Protein AF-A0A924UAD3-F1 (afdb_monomer_lite)

Secondary structure (DSSP, 8-state):
--EEEE--B--S---TTPEESTTSS-EESEEEEEETTEEEEEEGGGS-HHHHHHHHS--EETTEE-SS---EEEEE--TTSSSS-SS---HHHHHHHHHHHTTT-SEEEEESS--STTPPP--HHHHHHHHHHHHHHHHHTT---

Structure (mmCIF, N/CA/C/O backbone):
data_AF-A0A924UAD3-F1
#
_entry.id   AF-A0A924UAD3-F1
#
loop_
_atom_site.group_PDB
_atom_site.id
_atom_site.type_symbol
_atom_site.label_atom_id
_atom_site.label_alt_id
_atom_site.label_comp_id
_atom_site.label_asym_id
_atom_site.label_entity_id
_atom_site.label_seq_id
_atom_site.pdbx_PDB_ins_code
_atom_site.Cartn_x
_atom_site.Cartn_y
_atom_site.Cartn_z
_atom_site.occupancy
_atom_site.B_iso_or_equiv
_atom_site.auth_seq_id
_atom_site.auth_comp_id
_atom_site.auth_asym_id
_atom_site.auth_atom_id
_atom_site.pdbx_PDB_model_num
ATOM 1 N N . MET A 1 1 ? 18.630 -17.347 -9.965 1.00 84.38 1 MET A N 1
ATOM 2 C CA . MET A 1 1 ? 17.276 -16.762 -10.006 1.00 84.38 1 MET A CA 1
ATOM 3 C C . MET A 1 1 ? 17.453 -15.296 -10.325 1.00 84.38 1 MET A C 1
ATOM 5 O O . MET A 1 1 ? 18.224 -14.649 -9.626 1.00 84.38 1 MET A O 1
ATOM 9 N N . GLU A 1 2 ? 16.845 -14.825 -11.408 1.00 94.19 2 GLU A N 1
ATOM 10 C CA . GLU A 1 2 ? 16.851 -13.408 -11.774 1.00 94.19 2 GLU A CA 1
ATOM 11 C C . GLU A 1 2 ? 15.645 -12.718 -11.123 1.00 94.19 2 GLU A C 1
ATOM 13 O O . GLU A 1 2 ? 14.544 -13.273 -11.107 1.00 94.19 2 GLU A O 1
ATOM 18 N N . TYR A 1 3 ? 15.852 -11.524 -10.572 1.00 96.75 3 TYR A N 1
ATOM 19 C CA . TYR A 1 3 ? 14.788 -10.656 -10.074 1.00 96.75 3 TYR A CA 1
ATOM 20 C C . TYR A 1 3 ? 14.730 -9.397 -10.932 1.00 96.75 3 TYR A C 1
ATOM 22 O O . TYR A 1 3 ? 15.729 -8.700 -11.081 1.00 96.75 3 TYR A O 1
ATOM 30 N N . PHE A 1 4 ? 13.561 -9.108 -11.492 1.00 98.00 4 PHE A N 1
ATOM 31 C CA . PHE A 1 4 ? 13.357 -7.973 -12.385 1.00 98.00 4 PHE A CA 1
ATOM 32 C C . PHE A 1 4 ? 12.749 -6.813 -11.598 1.00 98.00 4 PHE A C 1
ATOM 34 O O . PHE A 1 4 ? 11.614 -6.908 -11.127 1.00 98.00 4 PHE A O 1
ATOM 41 N N . ARG A 1 5 ? 13.503 -5.721 -11.457 1.00 98.00 5 ARG A N 1
ATOM 42 C CA . ARG A 1 5 ? 13.073 -4.483 -10.800 1.00 98.00 5 ARG A CA 1
ATOM 43 C C . ARG A 1 5 ? 12.826 -3.401 -11.856 1.00 98.00 5 ARG A C 1
ATOM 45 O O . ARG A 1 5 ? 13.794 -2.918 -12.434 1.00 98.00 5 ARG A O 1
ATOM 52 N N . PRO A 1 6 ? 11.572 -2.998 -12.120 1.00 97.81 6 PRO A N 1
ATOM 53 C CA . PRO A 1 6 ? 11.284 -1.833 -12.954 1.00 97.81 6 PRO A CA 1
ATOM 54 C C . PRO A 1 6 ? 11.950 -0.576 -12.415 1.00 97.81 6 PRO A C 1
ATOM 56 O O . PRO A 1 6 ? 11.874 -0.307 -11.214 1.00 97.81 6 PRO A O 1
ATOM 59 N N . ILE A 1 7 ? 12.539 0.212 -13.310 1.00 97.75 7 ILE A N 1
ATOM 60 C CA . ILE A 1 7 ? 12.901 1.593 -13.006 1.00 97.75 7 ILE A CA 1
ATOM 61 C C . ILE A 1 7 ? 11.650 2.426 -13.267 1.00 97.75 7 ILE A C 1
ATOM 63 O O . ILE A 1 7 ? 11.300 2.707 -14.410 1.00 97.75 7 ILE A O 1
ATOM 67 N N . ALA A 1 8 ? 10.918 2.720 -12.195 1.00 97.00 8 ALA A N 1
ATOM 68 C CA . ALA A 1 8 ? 9.657 3.438 -12.278 1.00 97.00 8 ALA A CA 1
ATOM 69 C C . ALA A 1 8 ? 9.893 4.921 -12.586 1.00 97.00 8 ALA A C 1
ATOM 71 O O . ALA A 1 8 ? 10.659 5.590 -11.896 1.00 97.00 8 ALA A O 1
ATOM 72 N N . MET A 1 9 ? 9.174 5.423 -13.583 1.00 97.31 9 MET A N 1
ATOM 73 C CA . MET A 1 9 ? 9.184 6.805 -14.038 1.00 97.31 9 MET A CA 1
ATOM 74 C C . MET A 1 9 ? 7.774 7.391 -13.925 1.00 97.31 9 MET A C 1
ATOM 76 O O . MET A 1 9 ? 6.774 6.694 -14.118 1.00 97.31 9 MET A O 1
ATOM 80 N N . THR A 1 10 ? 7.698 8.685 -13.623 1.00 95.44 10 THR A N 1
ATOM 81 C CA . THR A 1 10 ? 6.439 9.450 -13.532 1.00 95.44 10 THR A CA 1
ATOM 82 C C . THR A 1 10 ? 6.419 10.651 -14.472 1.00 95.44 10 THR A C 1
ATOM 84 O O . THR A 1 10 ? 5.448 11.403 -14.496 1.00 95.44 10 THR A O 1
ATOM 87 N N . ASP A 1 11 ? 7.496 10.862 -15.230 1.00 94.69 11 ASP A N 1
ATOM 88 C CA . ASP A 1 11 ? 7.641 12.012 -16.112 1.00 94.69 11 ASP A CA 1
ATOM 89 C C . ASP A 1 11 ? 6.618 11.994 -17.257 1.00 94.69 11 ASP A C 1
ATOM 91 O O . ASP A 1 11 ? 6.258 10.925 -17.761 1.00 94.69 11 ASP A O 1
ATOM 95 N N . PRO A 1 12 ? 6.175 13.174 -17.730 1.00 92.00 12 PRO A N 1
ATOM 96 C CA . PRO A 1 12 ? 5.232 13.268 -18.843 1.00 92.00 12 PRO A CA 1
ATOM 97 C C . PRO A 1 12 ? 5.847 12.819 -20.177 1.00 92.00 12 PRO A C 1
ATOM 99 O O . PRO A 1 12 ? 5.127 12.420 -21.092 1.00 92.00 12 PRO A O 1
ATOM 102 N N . ALA A 1 13 ? 7.176 12.878 -20.303 1.00 94.38 13 ALA A N 1
ATOM 103 C CA . ALA A 1 13 ? 7.912 12.442 -21.484 1.00 94.38 13 ALA A CA 1
ATOM 104 C C . ALA A 1 13 ? 8.043 10.909 -21.512 1.00 94.38 13 ALA A C 1
ATOM 106 O O . ALA A 1 13 ? 9.111 10.358 -21.261 1.00 94.38 13 ALA A O 1
ATOM 107 N N . ARG A 1 14 ? 6.935 10.221 -21.806 1.00 95.00 14 ARG A N 1
ATOM 108 C CA . ARG A 1 14 ? 6.860 8.757 -21.864 1.00 95.00 14 ARG A CA 1
ATOM 109 C C . ARG A 1 14 ? 7.192 8.225 -23.270 1.00 95.00 14 ARG A C 1
ATOM 111 O O . ARG A 1 14 ? 6.480 8.573 -24.216 1.00 95.00 14 ARG A O 1
ATOM 118 N N . PRO A 1 15 ? 8.204 7.349 -23.430 1.00 95.31 15 PRO A N 1
ATOM 119 C CA . PRO A 1 15 ? 8.467 6.653 -24.690 1.00 95.31 15 PRO A CA 1
ATOM 120 C C . PRO A 1 15 ? 7.272 5.812 -25.156 1.00 95.31 15 PRO A C 1
ATOM 122 O O . PRO A 1 15 ? 6.535 5.255 -24.341 1.00 95.31 15 PRO A O 1
ATOM 125 N N . ALA A 1 16 ? 7.092 5.680 -26.472 1.00 93.12 16 ALA A N 1
ATOM 126 C CA . ALA A 1 16 ? 5.944 4.970 -27.045 1.00 93.12 16 ALA A CA 1
ATOM 127 C C . ALA A 1 16 ? 5.917 3.469 -26.699 1.00 93.12 16 ALA A C 1
ATOM 129 O O . ALA A 1 16 ? 4.846 2.873 -26.628 1.00 93.12 16 ALA A O 1
ATOM 130 N N . ASP A 1 17 ? 7.085 2.866 -26.473 1.00 94.06 17 ASP A N 1
ATOM 131 C CA . ASP A 1 17 ? 7.255 1.460 -26.102 1.00 94.06 17 ASP A CA 1
ATOM 132 C C . ASP A 1 17 ? 7.372 1.234 -24.583 1.00 94.06 17 ASP A C 1
ATOM 134 O O . ASP A 1 17 ? 7.568 0.100 -24.143 1.00 94.06 17 ASP A O 1
ATOM 138 N N . ALA A 1 18 ? 7.214 2.284 -23.769 1.00 97.31 18 ALA A N 1
ATOM 139 C CA . ALA A 1 18 ? 7.212 2.162 -22.317 1.00 97.31 18 ALA A CA 1
ATOM 140 C C . ALA A 1 18 ? 5.953 1.446 -21.809 1.00 97.31 18 ALA A C 1
ATOM 142 O O . ALA A 1 18 ? 4.817 1.748 -22.200 1.00 97.31 18 ALA A O 1
ATOM 143 N N . LEU A 1 19 ? 6.141 0.553 -20.845 1.00 97.56 19 LEU A N 1
ATOM 144 C CA . LEU A 1 19 ? 5.072 -0.226 -20.233 1.00 97.56 19 LEU A CA 1
ATOM 145 C C . LEU A 1 19 ? 4.514 0.499 -19.002 1.00 97.56 19 LEU A C 1
ATOM 147 O O . LEU A 1 19 ? 5.273 1.158 -18.290 1.00 97.56 19 LEU A O 1
ATOM 151 N N . PRO A 1 20 ? 3.204 0.394 -18.713 1.00 96.44 20 PRO A N 1
ATOM 152 C CA . PRO A 1 20 ? 2.682 0.851 -17.429 1.00 96.44 20 PRO A CA 1
ATOM 153 C C . PRO A 1 20 ? 3.236 -0.039 -16.313 1.00 96.44 20 PRO A C 1
ATOM 155 O O . PRO A 1 20 ? 3.409 -1.238 -16.517 1.00 96.44 20 PRO A O 1
ATOM 158 N N . LEU A 1 21 ? 3.483 0.512 -15.127 1.00 96.06 21 LEU A N 1
ATOM 159 C CA . LEU A 1 21 ? 3.823 -0.277 -13.946 1.00 96.06 21 LEU A CA 1
ATOM 160 C C . LEU A 1 21 ? 2.542 -0.631 -13.191 1.00 96.06 21 LEU A C 1
ATOM 162 O O . LEU A 1 21 ? 1.826 0.255 -12.734 1.00 96.06 21 LEU A O 1
ATOM 166 N N . ALA A 1 22 ? 2.264 -1.927 -13.049 1.00 94.94 22 ALA A N 1
ATOM 167 C CA . ALA A 1 22 ? 1.081 -2.462 -12.373 1.00 94.94 22 ALA A CA 1
ATOM 168 C C . ALA A 1 22 ? -0.254 -1.874 -12.882 1.00 94.94 22 ALA A C 1
ATOM 170 O O . ALA A 1 22 ? -1.213 -1.755 -12.120 1.00 94.94 22 ALA A O 1
ATOM 171 N N . GLY A 1 23 ? -0.299 -1.482 -14.161 1.00 92.69 23 GLY A N 1
ATOM 172 C CA . GLY A 1 23 ? -1.433 -0.804 -14.790 1.00 92.69 23 GLY A CA 1
ATOM 173 C C . GLY A 1 23 ? -1.755 0.580 -14.223 1.00 92.69 23 GLY A C 1
ATOM 174 O O . GLY A 1 23 ? -2.848 1.072 -14.478 1.00 92.69 23 GLY A O 1
ATOM 175 N N . GLY A 1 24 ? -0.847 1.184 -13.452 1.00 92.06 24 GLY A N 1
ATOM 176 C CA . GLY A 1 24 ? -1.071 2.476 -12.818 1.00 92.06 24 GLY A CA 1
ATOM 177 C C . GLY A 1 24 ? -0.346 3.648 -13.460 1.00 92.06 24 GLY A C 1
ATOM 178 O O . GLY A 1 24 ? 0.065 3.612 -14.618 1.00 92.06 24 GLY A O 1
ATOM 179 N N . TRP A 1 25 ? -0.241 4.713 -12.672 1.00 91.44 25 TRP A N 1
ATOM 180 C CA . TRP A 1 25 ? 0.238 6.034 -13.075 1.00 91.44 25 TRP A CA 1
ATOM 181 C C . TRP A 1 25 ? 1.742 6.122 -13.377 1.00 91.44 25 TRP A C 1
ATOM 183 O O . TRP A 1 25 ? 2.167 7.042 -14.075 1.00 91.44 25 TRP A O 1
ATOM 193 N N . CYS A 1 26 ? 2.547 5.168 -12.901 1.00 95.69 26 CYS A N 1
ATOM 194 C CA . CYS A 1 26 ? 3.960 5.063 -13.262 1.00 95.69 26 CYS A CA 1
ATOM 195 C C . CYS A 1 26 ? 4.148 4.248 -14.548 1.00 95.69 26 CYS A C 1
ATOM 197 O O . CYS A 1 26 ? 3.367 3.349 -14.867 1.00 95.69 26 CYS A O 1
ATOM 199 N N . TRP A 1 27 ? 5.249 4.494 -15.249 1.00 96.94 27 TRP A N 1
ATOM 200 C CA . TRP A 1 27 ? 5.676 3.716 -16.410 1.00 96.94 27 TRP A CA 1
ATOM 201 C C . TRP A 1 27 ? 7.143 3.300 -16.281 1.00 96.94 27 TRP A C 1
ATOM 203 O O . TRP A 1 27 ? 7.863 3.804 -15.426 1.00 96.94 27 TRP A O 1
ATOM 213 N N . PHE A 1 28 ? 7.585 2.346 -17.093 1.00 98.25 28 PHE A N 1
ATOM 214 C CA . PHE A 1 28 ? 8.987 1.947 -17.178 1.00 98.25 28 PHE A CA 1
ATOM 215 C C . PHE A 1 28 ? 9.332 1.508 -18.603 1.00 98.25 28 PHE A C 1
ATOM 217 O O . PHE A 1 28 ? 8.546 0.843 -19.281 1.00 98.25 28 PHE A O 1
ATOM 224 N N . ASP A 1 29 ? 10.522 1.872 -19.060 1.00 97.88 29 ASP A N 1
ATOM 225 C CA . ASP A 1 29 ? 11.128 1.430 -20.321 1.00 97.88 29 ASP A CA 1
ATOM 226 C C . ASP A 1 29 ? 12.407 0.605 -20.083 1.00 97.88 29 ASP A C 1
ATOM 228 O O . ASP A 1 29 ? 12.959 0.016 -21.015 1.00 97.88 29 ASP A O 1
ATOM 232 N N . GLN A 1 30 ? 12.847 0.502 -18.825 1.00 98.00 30 GLN A N 1
ATOM 233 C CA . GLN A 1 30 ? 13.991 -0.285 -18.381 1.00 98.00 30 GLN A CA 1
ATOM 234 C C . GLN A 1 30 ? 13.683 -1.045 -17.087 1.00 98.00 30 GLN A C 1
ATOM 236 O O . GLN A 1 30 ? 12.906 -0.610 -16.233 1.00 98.00 30 GLN A O 1
ATOM 241 N N . VAL A 1 31 ? 14.339 -2.191 -16.930 1.00 98.31 31 VAL A N 1
ATOM 242 C CA . VAL A 1 31 ? 14.375 -2.971 -15.693 1.00 98.31 31 VAL A CA 1
ATOM 243 C C . VAL A 1 31 ? 15.824 -3.235 -15.294 1.00 98.31 31 VAL A C 1
ATOM 245 O O . VAL A 1 31 ? 16.687 -3.482 -16.138 1.00 98.31 31 VAL A O 1
ATOM 248 N N . GLU A 1 32 ? 16.092 -3.255 -13.997 1.00 98.25 32 GLU A N 1
ATOM 249 C CA . GLU A 1 32 ? 17.292 -3.884 -13.463 1.00 98.25 32 GLU A CA 1
ATOM 250 C C . GLU A 1 32 ? 17.037 -5.374 -13.270 1.00 98.25 32 GLU A C 1
ATOM 252 O O . GLU A 1 32 ? 16.103 -5.787 -12.578 1.00 98.25 32 GLU A O 1
ATOM 257 N N . VAL A 1 33 ? 17.895 -6.190 -13.866 1.00 98.12 33 VAL A N 1
ATOM 258 C CA . VAL A 1 33 ? 17.942 -7.629 -13.640 1.00 98.12 33 VAL A CA 1
ATOM 259 C C . VAL A 1 33 ? 18.971 -7.886 -12.552 1.00 98.12 33 VAL A C 1
ATOM 261 O O . VAL A 1 33 ? 20.176 -7.744 -12.771 1.00 98.12 33 VAL A O 1
ATOM 264 N N . LEU A 1 34 ? 18.479 -8.226 -11.366 1.00 97.81 34 LEU A N 1
ATOM 265 C CA . LEU A 1 34 ? 19.286 -8.512 -10.191 1.00 97.81 34 LEU A CA 1
ATOM 266 C C . LEU A 1 34 ? 19.552 -10.014 -10.100 1.00 97.81 34 LEU A C 1
ATOM 268 O O . LEU A 1 34 ? 18.644 -10.843 -10.209 1.00 97.81 34 LEU A O 1
ATOM 272 N N . THR A 1 35 ? 20.808 -10.357 -9.860 1.00 96.56 35 THR A N 1
ATOM 273 C CA . THR A 1 35 ? 21.285 -11.716 -9.605 1.00 96.56 35 THR A CA 1
ATOM 274 C C . THR A 1 35 ? 22.138 -11.719 -8.339 1.00 96.56 35 THR A C 1
ATOM 276 O O . THR A 1 35 ? 22.409 -10.667 -7.762 1.00 96.56 35 THR A O 1
ATOM 279 N N . ARG A 1 36 ? 22.586 -12.897 -7.891 1.00 96.00 36 ARG A N 1
ATOM 280 C CA . ARG A 1 36 ? 23.529 -12.975 -6.762 1.00 96.00 36 ARG A CA 1
ATOM 281 C C . ARG A 1 36 ? 24.886 -12.345 -7.079 1.00 96.00 36 ARG A C 1
ATOM 283 O O . ARG A 1 36 ? 25.546 -11.874 -6.163 1.00 96.00 36 ARG A O 1
ATOM 290 N N . ASP A 1 37 ? 25.259 -12.320 -8.355 1.00 95.56 37 ASP A N 1
ATOM 291 C CA . ASP A 1 37 ? 26.587 -11.910 -8.814 1.00 95.56 37 ASP A CA 1
ATOM 292 C C . ASP A 1 37 ? 26.623 -10.451 -9.300 1.00 95.56 37 ASP A C 1
ATOM 294 O O . ASP A 1 37 ? 27.679 -9.942 -9.669 1.00 95.56 37 ASP A O 1
ATOM 298 N N . GLY A 1 38 ? 25.478 -9.758 -9.297 1.00 95.88 38 GLY A N 1
ATOM 299 C CA . GLY A 1 38 ? 25.395 -8.348 -9.668 1.00 95.88 38 GLY A CA 1
ATOM 300 C C . GLY A 1 38 ? 24.067 -7.945 -10.301 1.00 95.88 38 GLY A C 1
ATOM 301 O O . GLY A 1 38 ? 23.079 -8.684 -10.273 1.00 95.88 38 GLY A O 1
ATOM 302 N N . ALA A 1 39 ? 24.071 -6.750 -10.889 1.00 96.94 39 ALA A N 1
ATOM 303 C CA . ALA A 1 39 ? 22.926 -6.127 -11.538 1.00 96.94 39 ALA A CA 1
ATOM 304 C C . ALA A 1 39 ? 23.280 -5.694 -12.965 1.00 96.94 39 ALA A C 1
ATOM 306 O O . ALA A 1 39 ? 24.401 -5.260 -13.232 1.00 96.94 39 ALA A O 1
ATOM 307 N N . ARG A 1 40 ? 22.311 -5.780 -13.876 1.00 97.50 40 ARG A N 1
ATOM 308 C CA . ARG A 1 40 ? 22.412 -5.230 -15.235 1.00 97.50 40 ARG A CA 1
ATOM 309 C C . ARG A 1 40 ? 21.104 -4.575 -15.647 1.00 97.50 40 ARG A C 1
ATOM 311 O O . ARG A 1 40 ? 20.044 -4.988 -15.186 1.00 97.50 40 ARG A O 1
ATOM 318 N N . LEU A 1 41 ? 21.175 -3.614 -16.559 1.00 98.25 41 LEU A N 1
ATOM 319 C CA . LEU A 1 41 ? 19.987 -3.040 -17.184 1.00 98.25 41 LEU A CA 1
ATOM 320 C C . LEU A 1 41 ? 19.521 -3.909 -18.355 1.00 98.25 41 LEU A C 1
ATOM 322 O O . LEU A 1 41 ? 20.333 -4.474 -19.091 1.00 98.25 41 LEU A O 1
ATOM 326 N N . LEU A 1 42 ? 18.207 -4.006 -18.521 1.00 98.00 42 LEU A N 1
ATOM 327 C CA . LEU A 1 42 ? 17.551 -4.618 -19.669 1.00 98.00 42 LEU A CA 1
ATOM 328 C C . LEU A 1 42 ? 16.407 -3.695 -20.130 1.00 98.00 42 LEU A C 1
ATOM 330 O O . LEU A 1 42 ? 15.611 -3.262 -19.291 1.00 98.00 42 LEU A O 1
ATOM 334 N N . PRO A 1 43 ? 16.296 -3.383 -21.434 1.00 98.00 43 PRO A N 1
ATOM 335 C CA . PRO A 1 43 ? 15.140 -2.671 -21.971 1.00 98.00 43 PRO A CA 1
ATOM 336 C C . PRO A 1 43 ? 13.840 -3.441 -21.718 1.00 98.00 43 PRO A C 1
ATOM 338 O O . PRO A 1 43 ? 13.787 -4.660 -21.869 1.00 98.00 43 PRO A O 1
ATOM 341 N N . ALA A 1 44 ? 12.758 -2.737 -21.395 1.00 97.31 44 ALA A N 1
ATOM 342 C CA . ALA A 1 44 ? 11.457 -3.343 -21.113 1.00 97.31 44 ALA A CA 1
ATOM 343 C C . ALA A 1 44 ? 10.906 -4.155 -22.299 1.00 97.31 44 ALA A C 1
ATOM 345 O O . ALA A 1 44 ? 10.244 -5.171 -22.094 1.00 97.31 44 ALA A O 1
ATOM 346 N N . ARG A 1 45 ? 11.224 -3.753 -23.538 1.00 96.50 45 ARG A N 1
ATOM 347 C CA . ARG A 1 45 ? 10.872 -4.491 -24.766 1.00 96.50 45 ARG A CA 1
ATOM 348 C C . ARG A 1 45 ? 11.508 -5.880 -24.871 1.00 96.50 45 ARG A C 1
ATOM 350 O O . ARG A 1 45 ? 10.961 -6.730 -25.565 1.00 96.50 45 ARG A O 1
ATOM 357 N N . ASP A 1 46 ? 12.608 -6.110 -24.158 1.00 97.31 46 ASP A N 1
ATOM 358 C CA . ASP A 1 46 ? 13.354 -7.371 -24.171 1.00 97.31 46 ASP A CA 1
ATOM 359 C C . ASP A 1 46 ? 12.985 -8.270 -22.974 1.00 97.31 46 ASP A C 1
ATOM 361 O O . ASP A 1 46 ? 13.599 -9.316 -22.753 1.00 97.31 46 ASP A O 1
ATOM 365 N N . LEU A 1 47 ? 11.989 -7.872 -22.171 1.00 97.56 47 LEU A N 1
ATOM 366 C CA . LEU A 1 47 ? 11.489 -8.682 -21.065 1.00 97.56 47 LEU A CA 1
ATOM 367 C C . LEU A 1 47 ? 10.848 -9.987 -21.561 1.00 97.56 47 LEU A C 1
ATOM 369 O O . LEU A 1 47 ? 10.073 -9.967 -22.523 1.00 97.56 47 LEU A O 1
ATOM 373 N N . PRO A 1 48 ? 11.043 -11.107 -20.838 1.00 97.50 48 PRO A N 1
ATOM 374 C CA . PRO A 1 48 ? 10.224 -12.297 -21.034 1.00 97.50 48 PRO A CA 1
ATOM 375 C C . PRO A 1 48 ? 8.727 -11.947 -20.911 1.00 97.50 48 PRO A C 1
ATOM 377 O O . PRO A 1 48 ? 8.366 -11.225 -19.974 1.00 97.50 48 PRO A O 1
ATOM 380 N N . PRO A 1 49 ? 7.836 -12.456 -21.790 1.00 97.50 49 PRO A N 1
ATOM 381 C CA . PRO A 1 49 ? 6.420 -12.071 -21.803 1.00 97.50 49 PRO A CA 1
ATOM 382 C C . PRO A 1 49 ? 5.720 -12.228 -20.448 1.00 97.50 49 PRO A C 1
ATOM 384 O O . PRO A 1 49 ? 5.004 -11.340 -20.006 1.00 97.50 49 PRO A O 1
ATOM 387 N N . GLU A 1 50 ? 6.007 -13.309 -19.728 1.00 97.25 50 GLU A N 1
ATOM 388 C CA . GLU A 1 50 ? 5.465 -13.567 -18.390 1.00 97.25 50 GLU A CA 1
ATOM 389 C C . GLU A 1 50 ? 5.893 -12.528 -17.338 1.00 97.25 50 GLU A C 1
ATOM 391 O O . GLU A 1 50 ? 5.129 -12.189 -16.433 1.00 97.25 50 GLU A O 1
ATOM 396 N N . VAL A 1 51 ? 7.122 -12.013 -17.446 1.00 97.62 51 VAL A N 1
ATOM 397 C CA . VAL A 1 51 ? 7.656 -10.985 -16.549 1.00 97.62 51 VAL A CA 1
ATOM 398 C C . VAL A 1 51 ? 7.052 -9.641 -16.919 1.00 97.62 51 VAL A C 1
ATOM 400 O O . VAL A 1 51 ? 6.579 -8.927 -16.038 1.00 97.62 51 VAL A O 1
ATOM 403 N N . ARG A 1 52 ? 7.018 -9.331 -18.219 1.00 97.62 52 ARG A N 1
ATOM 404 C CA . ARG A 1 52 ? 6.365 -8.147 -18.769 1.00 97.62 52 ARG A CA 1
ATOM 405 C C . ARG A 1 52 ? 4.934 -8.036 -18.250 1.00 97.62 52 ARG A C 1
ATOM 407 O O . ARG A 1 52 ? 4.611 -7.063 -17.578 1.00 97.62 52 ARG A O 1
ATOM 414 N N . ASP A 1 53 ? 4.129 -9.070 -18.469 1.00 97.50 53 ASP A N 1
ATOM 415 C CA . ASP A 1 53 ? 2.713 -9.077 -18.118 1.00 97.50 53 ASP A CA 1
ATOM 416 C C . ASP A 1 53 ? 2.520 -8.979 -16.593 1.00 97.50 53 ASP A C 1
ATOM 418 O O . ASP A 1 53 ? 1.666 -8.226 -16.125 1.00 97.50 53 ASP A O 1
ATOM 422 N N . ARG A 1 54 ? 3.357 -9.648 -15.785 1.00 96.69 54 ARG A N 1
ATOM 423 C CA . ARG A 1 54 ? 3.319 -9.546 -14.311 1.00 96.69 54 ARG A CA 1
ATOM 424 C C . ARG A 1 54 ? 3.645 -8.140 -13.799 1.00 96.69 54 ARG A C 1
ATOM 426 O O . ARG A 1 54 ? 3.082 -7.698 -12.793 1.00 96.69 54 ARG A O 1
ATOM 433 N N . LEU A 1 55 ? 4.598 -7.466 -14.437 1.00 96.94 55 LEU A N 1
ATOM 434 C CA . LEU A 1 55 ? 5.019 -6.124 -14.052 1.00 96.94 55 LEU A CA 1
ATOM 435 C C . LEU A 1 55 ? 4.030 -5.064 -14.535 1.00 96.94 55 LEU A C 1
ATOM 437 O O . LEU A 1 55 ? 3.861 -4.072 -13.832 1.00 96.94 55 LEU A O 1
ATOM 441 N N . SER A 1 56 ? 3.364 -5.269 -15.676 1.00 96.69 56 SER A N 1
ATOM 442 C CA . SER A 1 56 ? 2.531 -4.241 -16.305 1.00 96.69 56 SER A CA 1
ATOM 443 C C . SER A 1 56 ? 1.026 -4.381 -16.109 1.00 96.69 56 SER A C 1
ATOM 445 O O . SER A 1 56 ? 0.307 -3.405 -16.312 1.00 96.69 56 SER A O 1
ATOM 447 N N . SER A 1 57 ? 0.527 -5.558 -15.731 1.00 96.38 57 SER A N 1
ATOM 448 C CA . SER A 1 57 ? -0.917 -5.775 -15.586 1.00 96.38 57 SER A CA 1
ATOM 449 C C . SER A 1 57 ? -1.515 -4.967 -14.424 1.00 96.38 57 SER A C 1
ATOM 451 O O . SER A 1 57 ? -0.881 -4.889 -13.365 1.00 96.38 57 SER A O 1
ATOM 453 N N . PRO A 1 58 ? -2.739 -4.419 -14.581 1.00 95.69 58 PRO A N 1
ATOM 454 C CA . PRO A 1 58 ? -3.475 -3.761 -13.505 1.00 95.69 58 PRO A CA 1
ATOM 455 C C . PRO A 1 58 ? -3.584 -4.615 -12.243 1.00 95.69 58 PRO A C 1
ATOM 457 O O . PRO A 1 58 ? -3.863 -5.816 -12.308 1.00 95.69 58 PRO A O 1
ATOM 460 N N . ARG A 1 59 ? -3.399 -3.982 -11.082 1.00 92.88 59 ARG A N 1
ATOM 461 C CA . ARG A 1 59 ? -3.558 -4.621 -9.770 1.00 92.88 59 ARG A CA 1
ATOM 462 C C . ARG A 1 59 ? -4.786 -4.101 -9.041 1.00 92.88 59 ARG A C 1
ATOM 464 O O . ARG A 1 59 ? -5.150 -2.933 -9.160 1.00 92.88 59 ARG A O 1
ATOM 471 N N . HIS A 1 60 ? -5.372 -4.991 -8.249 1.00 92.19 60 HIS A N 1
ATOM 472 C CA . HIS A 1 60 ? -6.534 -4.707 -7.422 1.00 92.19 60 HIS A CA 1
ATOM 473 C C . HIS A 1 60 ? -6.262 -5.155 -5.986 1.00 92.19 60 HIS A C 1
ATOM 475 O O . HIS A 1 60 ? -5.593 -6.170 -5.773 1.00 92.19 60 HIS A O 1
ATOM 481 N N . PHE A 1 61 ? -6.790 -4.422 -5.010 1.00 90.81 61 PHE A N 1
ATOM 482 C CA . PHE A 1 61 ? -6.666 -4.736 -3.589 1.00 90.81 61 PHE A CA 1
ATOM 483 C C . PHE A 1 61 ? -7.973 -4.408 -2.870 1.00 90.81 61 PHE A C 1
ATOM 485 O O . PHE A 1 61 ? -8.385 -3.256 -2.841 1.00 90.81 61 PHE A O 1
ATOM 492 N N . GLY A 1 62 ? -8.654 -5.417 -2.321 1.00 86.81 62 GLY A N 1
ATOM 493 C CA . GLY A 1 62 ? -9.887 -5.196 -1.554 1.00 86.81 62 GLY A CA 1
ATOM 494 C C . GLY A 1 62 ? -11.016 -4.496 -2.327 1.00 86.81 62 GLY A C 1
ATOM 495 O O . GLY A 1 62 ? -11.833 -3.833 -1.708 1.00 86.81 62 GLY A O 1
ATOM 496 N N . GLY A 1 63 ? -11.058 -4.620 -3.660 1.00 88.81 63 GLY A N 1
ATOM 497 C CA . GLY A 1 63 ? -12.008 -3.903 -4.527 1.00 88.81 63 GLY A CA 1
ATOM 498 C C . GLY A 1 63 ? -11.478 -2.583 -5.101 1.00 88.81 63 GLY A C 1
ATOM 499 O O . GLY A 1 63 ? -12.038 -2.085 -6.072 1.00 88.81 63 GLY A O 1
ATOM 500 N N . LEU A 1 64 ? -10.361 -2.066 -4.583 1.00 90.81 64 LEU A N 1
ATOM 501 C CA . LEU A 1 64 ? -9.700 -0.865 -5.093 1.00 90.81 64 LEU A CA 1
ATOM 502 C C . LEU A 1 64 ? -8.825 -1.191 -6.303 1.00 90.81 64 LEU A C 1
ATOM 504 O O . LEU A 1 64 ? -8.089 -2.183 -6.295 1.00 90.81 64 LEU A O 1
ATOM 508 N N . THR A 1 65 ? -8.840 -0.326 -7.316 1.00 92.38 65 THR A N 1
ATOM 509 C CA . THR A 1 65 ? -7.816 -0.306 -8.368 1.00 92.38 65 THR A CA 1
ATOM 510 C C . THR A 1 65 ? -6.562 0.397 -7.849 1.00 92.38 65 THR A C 1
ATOM 512 O O . THR A 1 65 ? -6.638 1.405 -7.147 1.00 92.38 65 THR A O 1
ATOM 515 N N . LEU A 1 66 ? -5.382 -0.118 -8.191 1.00 91.62 66 LEU A N 1
ATOM 516 C CA . LEU A 1 66 ? -4.093 0.497 -7.834 1.00 91.62 66 LEU A CA 1
ATOM 517 C C . LEU A 1 66 ? -3.510 1.303 -9.004 1.00 91.62 66 LEU A C 1
ATOM 519 O O . LEU A 1 66 ? -2.307 1.287 -9.261 1.00 91.62 66 LEU A O 1
ATOM 523 N N . ASP A 1 67 ? -4.388 1.979 -9.739 1.00 90.94 67 ASP A N 1
ATOM 524 C CA . ASP A 1 67 ? -4.072 2.788 -10.912 1.00 90.94 67 ASP A CA 1
ATOM 525 C C . ASP A 1 67 ? -3.473 4.163 -10.562 1.00 90.94 67 ASP A C 1
ATOM 527 O O . ASP A 1 67 ? -2.791 4.781 -11.376 1.00 90.94 67 ASP A O 1
ATOM 531 N N . GLN A 1 68 ? -3.645 4.597 -9.316 1.00 89.94 68 GLN A N 1
ATOM 532 C CA . GLN A 1 68 ? -3.069 5.805 -8.729 1.00 89.94 68 GLN A CA 1
ATOM 533 C C . GLN A 1 68 ? -2.642 5.534 -7.277 1.00 89.94 68 GLN A C 1
ATOM 535 O O . GLN A 1 68 ? -3.027 4.499 -6.716 1.00 89.94 68 GLN A O 1
ATOM 540 N N . PRO A 1 69 ? -1.860 6.425 -6.635 1.00 91.06 69 PRO A N 1
ATOM 541 C CA . PRO A 1 69 ? -1.605 6.322 -5.205 1.00 91.06 69 PRO A CA 1
ATOM 542 C C . PRO A 1 69 ? -2.920 6.305 -4.427 1.00 91.06 69 PRO A C 1
ATOM 544 O O . PRO A 1 69 ? -3.802 7.124 -4.675 1.00 91.06 69 PRO A O 1
ATOM 547 N N . ARG A 1 70 ? -3.028 5.370 -3.484 1.00 92.94 70 ARG A N 1
ATOM 548 C CA . ARG A 1 70 ? -4.141 5.270 -2.539 1.00 92.94 70 ARG A CA 1
ATOM 549 C C . ARG A 1 70 ? -3.675 5.743 -1.173 1.00 92.94 70 ARG A C 1
ATOM 551 O O . ARG A 1 70 ? -2.544 5.455 -0.775 1.00 92.94 70 ARG A O 1
ATOM 558 N N . ILE A 1 71 ? -4.526 6.472 -0.467 1.00 95.56 71 ILE A N 1
ATOM 559 C CA . ILE A 1 71 ? -4.232 6.998 0.861 1.00 95.56 71 ILE A CA 1
ATOM 560 C C . ILE A 1 71 ? -4.718 6.001 1.909 1.00 95.56 71 ILE A C 1
ATOM 562 O O . ILE A 1 71 ? -5.892 5.645 1.957 1.00 95.56 71 ILE A O 1
ATOM 566 N N . MET A 1 72 ? -3.800 5.565 2.769 1.00 96.69 72 MET A N 1
ATOM 567 C CA . MET A 1 72 ? -4.088 4.697 3.906 1.00 96.69 72 MET A CA 1
ATOM 568 C C . MET A 1 72 ? -4.016 5.510 5.202 1.00 96.69 72 MET A C 1
ATOM 570 O O . MET A 1 72 ? -2.953 6.013 5.567 1.00 96.69 72 MET A O 1
ATOM 574 N N . GLY A 1 73 ? -5.145 5.653 5.891 1.00 95.12 73 GLY A N 1
ATOM 575 C CA . GLY A 1 73 ? -5.224 6.274 7.209 1.00 95.12 73 GLY A CA 1
ATOM 576 C C . GLY A 1 73 ? -4.902 5.266 8.310 1.00 95.12 73 GLY A C 1
ATOM 577 O O . GLY A 1 73 ? -5.550 4.229 8.397 1.00 95.12 73 GLY A O 1
ATOM 578 N N . ILE A 1 74 ? -3.927 5.573 9.165 1.00 94.00 74 ILE A N 1
ATOM 579 C CA . ILE A 1 74 ? -3.536 4.704 10.284 1.00 94.00 74 ILE A CA 1
ATOM 580 C C . ILE A 1 74 ? -4.390 5.025 11.515 1.00 94.00 74 ILE A C 1
ATOM 582 O O . ILE A 1 74 ? -4.360 6.147 12.029 1.00 94.00 74 ILE A O 1
ATOM 586 N N . LEU A 1 75 ? -5.102 4.022 12.024 1.00 92.25 75 LEU A N 1
ATOM 587 C CA . LEU A 1 75 ? -5.919 4.076 13.230 1.00 92.25 75 LEU A CA 1
ATOM 588 C C . LEU A 1 75 ? -5.366 3.108 14.282 1.00 92.25 75 LEU A C 1
ATOM 590 O O . LEU A 1 75 ? -5.698 1.924 14.309 1.00 92.25 75 LEU A O 1
ATOM 594 N N . ASN A 1 76 ? -4.548 3.633 15.190 1.00 90.81 76 ASN A N 1
ATOM 595 C CA . ASN A 1 76 ? -4.053 2.860 16.326 1.00 90.81 76 ASN A CA 1
ATOM 596 C C . ASN A 1 76 ? -5.119 2.786 17.425 1.00 90.81 76 ASN A C 1
ATOM 598 O O . ASN A 1 76 ? -5.613 3.811 17.899 1.00 90.81 76 ASN A O 1
ATOM 602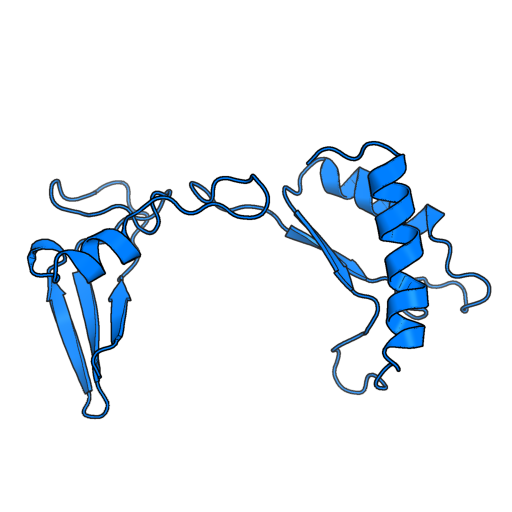 N N . VAL A 1 77 ? -5.448 1.569 17.843 1.00 87.75 77 VAL A N 1
ATOM 603 C CA . VAL A 1 77 ? -6.395 1.258 18.915 1.00 87.75 77 VAL A CA 1
ATOM 604 C C . VAL A 1 77 ? -5.608 0.731 20.113 1.00 87.75 77 VAL A C 1
ATOM 606 O O . VAL A 1 77 ? -5.743 -0.422 20.521 1.00 87.75 77 VAL A O 1
ATOM 609 N N . THR A 1 78 ? -4.733 1.578 20.657 1.00 74.31 78 THR A N 1
ATOM 610 C CA . THR A 1 78 ? -3.878 1.239 21.797 1.00 74.31 78 THR A CA 1
ATOM 611 C C . THR A 1 78 ? -4.260 2.061 23.039 1.00 74.31 78 THR A C 1
ATOM 613 O O . THR A 1 78 ? -4.796 3.166 22.918 1.00 74.31 78 THR A O 1
ATOM 616 N N . PRO A 1 79 ? -4.032 1.554 24.265 1.00 65.31 79 PRO A N 1
ATOM 617 C CA . PRO A 1 79 ? -4.403 2.269 25.494 1.00 65.31 79 PRO A CA 1
ATOM 618 C C . PRO A 1 79 ? -3.669 3.606 25.697 1.00 65.31 79 PRO A C 1
ATOM 620 O O . PRO A 1 79 ? -4.170 4.496 26.376 1.00 65.31 79 PRO A O 1
ATOM 623 N N . ASP A 1 80 ? -2.479 3.736 25.116 1.00 60.28 80 ASP A N 1
ATOM 624 C CA . ASP A 1 80 ? -1.552 4.866 25.204 1.00 60.28 80 ASP A CA 1
ATOM 625 C C . ASP A 1 80 ? -1.754 5.922 24.102 1.00 60.28 80 ASP A C 1
ATOM 627 O O . ASP A 1 80 ? -1.187 7.012 24.190 1.00 60.28 80 ASP A O 1
ATOM 631 N N . SER A 1 81 ? -2.578 5.652 23.081 1.00 51.72 81 SER A N 1
ATOM 632 C CA . SER A 1 81 ? -2.876 6.620 22.015 1.00 51.72 81 SER A CA 1
ATOM 633 C C . SER A 1 81 ? -4.004 7.600 22.359 1.00 51.72 81 SER A C 1
ATOM 635 O O . SER A 1 81 ? -4.241 8.537 21.597 1.00 51.72 81 SER A O 1
ATOM 637 N N . PHE A 1 82 ? -4.678 7.425 23.501 1.00 50.72 82 PHE A N 1
ATOM 638 C CA . PHE A 1 82 ? -5.742 8.309 23.979 1.00 50.72 82 PHE A CA 1
ATOM 639 C C . PHE A 1 82 ? -5.401 8.802 25.386 1.00 50.72 82 PHE A C 1
ATOM 641 O O . PHE A 1 82 ? -5.341 8.034 26.343 1.00 50.72 82 PHE A O 1
ATOM 648 N N . SER A 1 83 ? -5.142 10.099 25.498 1.00 40.22 83 SER A N 1
ATOM 649 C CA . SER A 1 83 ? -4.528 10.797 26.631 1.00 40.22 83 SER A CA 1
ATOM 650 C C . SER A 1 83 ? -5.360 10.875 27.928 1.00 40.22 83 SER A C 1
ATOM 652 O O . SER A 1 83 ? -5.203 11.843 28.662 1.00 40.22 83 SER A O 1
ATOM 654 N N . ASP A 1 84 ? -6.190 9.874 28.250 1.00 43.94 84 ASP A N 1
ATOM 655 C CA . ASP A 1 84 ? -7.126 9.909 29.392 1.00 43.94 84 ASP A CA 1
ATOM 656 C C . ASP A 1 84 ? -7.057 8.673 30.326 1.00 43.94 84 ASP A C 1
ATOM 658 O O . ASP A 1 84 ? -7.995 8.387 31.068 1.00 43.94 84 ASP A O 1
ATOM 662 N N . GLY A 1 85 ? -5.949 7.922 30.346 1.00 42.53 85 GLY A N 1
ATOM 663 C CA . GLY A 1 85 ? -5.684 6.983 31.450 1.00 42.53 85 GLY A CA 1
ATOM 664 C C . GLY A 1 85 ? -6.491 5.676 31.446 1.00 42.53 85 GLY A C 1
ATOM 665 O O . GLY A 1 85 ? -6.839 5.165 32.507 1.00 42.53 85 GLY A O 1
ATOM 666 N N . GLY A 1 86 ? -6.758 5.102 30.268 1.00 47.09 86 GLY A N 1
ATOM 667 C CA . GLY A 1 86 ? -7.008 3.659 30.131 1.00 47.09 86 GLY A CA 1
ATOM 668 C C . GLY A 1 86 ? -8.301 3.095 30.734 1.00 47.09 86 GLY A C 1
ATOM 669 O O . GLY A 1 86 ? -8.423 1.877 30.826 1.00 47.09 86 GLY A O 1
ATOM 670 N N . LEU A 1 87 ? -9.275 3.921 31.130 1.00 41.03 87 LEU A N 1
ATOM 671 C CA . LEU A 1 87 ? -10.443 3.408 31.858 1.00 41.03 87 LEU A CA 1
ATOM 672 C C . LEU A 1 87 ? -11.570 2.845 30.986 1.00 41.03 87 LEU A C 1
ATOM 674 O O . LEU A 1 87 ? -12.288 1.987 31.476 1.00 41.03 87 LEU A O 1
ATOM 678 N N . PHE A 1 88 ? -11.672 3.213 29.706 1.00 42.09 88 PHE A N 1
ATOM 679 C CA . PHE A 1 88 ? -12.472 2.493 28.706 1.00 42.09 88 PHE A CA 1
ATOM 680 C C . PHE A 1 88 ? -11.878 2.767 27.317 1.00 42.09 88 PHE A C 1
ATOM 682 O O . PHE A 1 88 ? -11.953 3.894 26.824 1.00 42.09 88 PHE A O 1
ATOM 689 N N . LEU A 1 89 ? -11.285 1.748 26.681 1.00 52.19 89 LEU A N 1
ATOM 690 C CA . LEU A 1 89 ? -11.139 1.705 25.223 1.00 52.19 89 LEU A CA 1
ATOM 691 C C . LEU A 1 89 ? -12.538 1.996 24.674 1.00 52.19 89 LEU A C 1
ATOM 693 O O . LEU A 1 89 ? -13.443 1.207 24.922 1.00 52.19 89 LEU A O 1
ATOM 697 N N . ARG A 1 90 ? -12.757 3.152 24.046 1.00 67.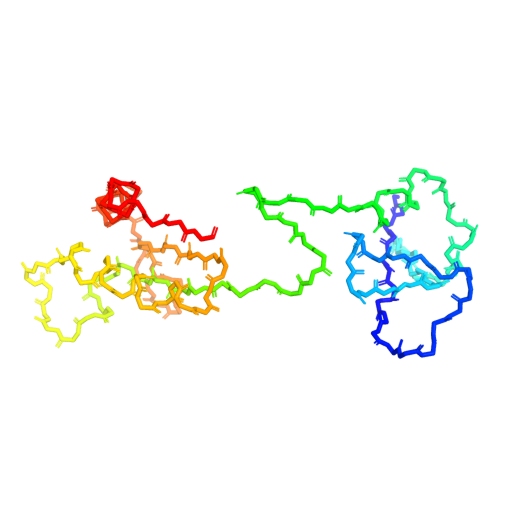19 90 ARG A N 1
ATOM 698 C CA . ARG A 1 90 ? -14.047 3.491 23.438 1.00 67.19 90 ARG A CA 1
ATOM 699 C C . ARG A 1 90 ? -13.952 3.167 21.955 1.00 67.19 90 ARG A C 1
ATOM 701 O O . ARG A 1 90 ? -13.469 4.025 21.209 1.00 67.19 90 ARG A O 1
ATOM 708 N N . PRO A 1 91 ? -14.374 1.967 21.502 1.00 74.31 91 PRO A N 1
ATOM 709 C CA . PRO A 1 91 ? -14.564 1.683 20.086 1.00 74.31 91 PRO A CA 1
ATOM 710 C C . PRO A 1 91 ? -15.269 2.825 19.357 1.00 74.31 91 PRO A C 1
ATOM 712 O O . PRO A 1 91 ? -14.951 3.105 18.210 1.00 74.31 91 PRO A O 1
ATOM 715 N N . GLU A 1 92 ? -16.159 3.546 20.038 1.00 82.31 92 GLU A N 1
ATOM 716 C CA . GLU A 1 92 ? -16.878 4.703 19.517 1.00 82.31 92 GLU A CA 1
ATOM 717 C C . GLU A 1 92 ? -15.934 5.828 19.076 1.00 82.31 92 GLU A C 1
ATOM 719 O O . GLU A 1 92 ? -16.136 6.410 18.013 1.00 82.31 92 GLU A O 1
ATOM 724 N N . ALA A 1 93 ? -14.884 6.126 19.848 1.00 84.50 93 ALA A N 1
ATOM 725 C CA . ALA A 1 93 ? -13.909 7.156 19.490 1.00 84.50 93 ALA A CA 1
ATOM 726 C C . ALA A 1 93 ? -13.082 6.736 18.266 1.00 84.50 93 ALA A C 1
ATOM 728 O O . ALA A 1 93 ? -12.901 7.531 17.344 1.00 84.50 93 ALA A O 1
ATOM 729 N N . ALA A 1 94 ? -12.647 5.473 18.222 1.00 88.31 94 ALA A N 1
ATOM 730 C CA . ALA A 1 94 ? -11.938 4.917 17.071 1.00 88.31 94 ALA A CA 1
ATOM 731 C C . ALA A 1 94 ? -12.824 4.919 15.812 1.00 88.31 94 ALA A C 1
ATOM 733 O O . ALA A 1 94 ? -12.381 5.315 14.737 1.00 88.31 94 ALA A O 1
ATOM 734 N N . VAL A 1 95 ? -14.103 4.563 15.956 1.00 89.88 95 VAL A N 1
ATOM 735 C CA . VAL A 1 95 ? -15.099 4.600 14.878 1.00 89.88 95 VAL A CA 1
ATOM 736 C C . VAL A 1 95 ? -15.314 6.022 14.368 1.00 89.88 95 VAL A C 1
ATOM 738 O O . VAL A 1 95 ? -15.329 6.241 13.158 1.00 89.88 95 VAL A O 1
ATOM 741 N N . MET A 1 96 ? -15.464 7.000 15.264 1.00 89.69 96 MET A N 1
ATOM 742 C CA . MET A 1 96 ? -15.606 8.402 14.871 1.00 89.69 96 MET A CA 1
ATOM 743 C C . MET A 1 96 ? -14.369 8.903 14.126 1.00 89.69 96 MET A C 1
ATOM 745 O O . MET A 1 96 ? -14.508 9.533 13.080 1.00 89.69 96 MET A O 1
ATOM 749 N N . GLN A 1 97 ? -13.171 8.568 14.609 1.00 90.12 97 GLN A N 1
ATOM 750 C CA . GLN A 1 97 ? -11.926 8.938 13.942 1.00 90.12 97 GLN A CA 1
ATOM 751 C C . GLN A 1 97 ? -11.817 8.310 12.547 1.00 90.12 97 GLN A C 1
ATOM 753 O O . GLN A 1 97 ? -11.491 9.011 11.591 1.00 90.12 97 GLN A O 1
ATOM 758 N N . ALA A 1 98 ? -12.151 7.025 12.404 1.00 91.75 98 ALA A N 1
ATOM 759 C CA . ALA A 1 98 ? -12.163 6.342 11.112 1.00 91.75 98 ALA A CA 1
ATOM 760 C C . ALA A 1 98 ? -13.115 7.015 10.111 1.00 91.75 98 ALA A C 1
ATOM 762 O O . ALA A 1 98 ? -12.766 7.190 8.948 1.00 91.75 98 ALA A O 1
ATOM 763 N N . ARG A 1 99 ? -14.300 7.452 10.562 1.00 90.88 99 ARG A N 1
ATOM 764 C CA . ARG A 1 99 ? -15.266 8.175 9.715 1.00 90.88 99 ARG A CA 1
ATOM 765 C C . ARG A 1 99 ? -14.743 9.528 9.250 1.00 90.88 99 ARG A C 1
ATOM 767 O O . ARG A 1 99 ? -15.010 9.919 8.122 1.00 90.88 99 ARG A O 1
ATOM 774 N N . VAL A 1 100 ? -14.002 10.235 10.100 1.00 91.44 100 VAL A N 1
ATOM 775 C CA . VAL A 1 100 ? -13.344 11.489 9.708 1.00 91.44 100 VAL A CA 1
ATOM 776 C C . VAL A 1 100 ? -12.229 11.212 8.695 1.00 91.44 100 VAL A C 1
ATOM 778 O O . VAL A 1 100 ? -12.147 11.903 7.684 1.00 91.44 100 VAL A O 1
ATOM 781 N N . MET A 1 101 ? -11.407 10.181 8.924 1.00 92.44 101 MET A N 1
ATOM 782 C CA . MET A 1 101 ? -10.336 9.773 8.002 1.00 92.44 101 MET A CA 1
ATOM 783 C C . MET A 1 101 ? -10.871 9.365 6.625 1.00 92.44 101 MET A C 1
ATOM 785 O O . MET A 1 101 ? -10.260 9.705 5.615 1.00 92.44 101 MET A O 1
ATOM 789 N N . ALA A 1 102 ? -12.030 8.704 6.573 1.00 90.94 102 ALA A N 1
ATOM 790 C CA . ALA A 1 102 ? -12.679 8.274 5.334 1.00 90.94 102 ALA A CA 1
ATOM 791 C C . ALA A 1 102 ? -13.014 9.425 4.367 1.00 90.94 102 ALA A C 1
ATOM 793 O O . ALA A 1 102 ? -13.228 9.186 3.187 1.00 90.94 102 ALA A O 1
ATOM 794 N N . ALA A 1 103 ? -13.009 10.685 4.820 1.00 90.69 103 ALA A N 1
ATOM 795 C CA . ALA A 1 103 ? -13.163 11.833 3.926 1.00 90.69 103 ALA A CA 1
ATOM 796 C C . ALA A 1 103 ? -11.984 12.014 2.944 1.00 90.69 103 ALA A C 1
ATOM 798 O O . ALA A 1 103 ? -12.116 12.759 1.975 1.00 90.69 103 ALA A O 1
ATOM 799 N N . GLY A 1 104 ? -10.834 11.377 3.192 1.00 91.88 104 GLY A N 1
ATOM 800 C CA . GLY A 1 104 ? -9.653 11.485 2.329 1.00 91.88 104 GLY A CA 1
ATOM 801 C C . GLY A 1 104 ? -8.745 10.255 2.298 1.00 91.88 104 GLY A C 1
ATOM 802 O O . GLY A 1 104 ? -7.664 10.331 1.719 1.00 91.88 104 GLY A O 1
ATOM 803 N N . ALA A 1 105 ? -9.147 9.152 2.926 1.00 95.19 105 ALA A N 1
ATOM 804 C CA . ALA A 1 105 ? -8.440 7.880 2.885 1.00 95.19 105 ALA A CA 1
ATOM 805 C C . ALA A 1 105 ? -9.243 6.860 2.069 1.00 95.19 105 ALA A C 1
ATOM 807 O O . ALA A 1 105 ? -10.443 6.727 2.280 1.00 95.19 105 ALA A O 1
ATOM 808 N N . ASP A 1 106 ? -8.567 6.116 1.192 1.00 95.06 106 ASP A N 1
ATOM 809 C CA . ASP A 1 106 ? -9.130 4.965 0.474 1.00 95.06 106 ASP A CA 1
ATOM 810 C C . ASP A 1 106 ? -9.063 3.683 1.331 1.00 95.06 106 ASP A C 1
ATOM 812 O O . ASP A 1 106 ? -9.769 2.708 1.089 1.00 95.06 106 ASP A O 1
ATOM 816 N N . ILE A 1 107 ? -8.154 3.643 2.313 1.00 95.38 107 ILE A N 1
ATOM 817 C CA . ILE A 1 107 ? -7.918 2.486 3.184 1.00 95.38 107 ILE A CA 1
ATOM 818 C C . ILE A 1 107 ? -7.791 2.971 4.628 1.00 95.38 107 ILE A C 1
ATOM 820 O O . ILE A 1 107 ? -7.163 3.995 4.886 1.00 95.38 107 ILE A O 1
ATOM 824 N N . ILE A 1 108 ? -8.326 2.211 5.581 1.00 94.25 108 ILE A N 1
ATOM 825 C CA . ILE A 1 108 ? -8.078 2.418 7.012 1.00 94.25 108 ILE A CA 1
ATOM 826 C C . ILE A 1 108 ? -7.305 1.214 7.551 1.00 94.25 108 ILE A C 1
ATOM 828 O O . ILE A 1 108 ? -7.782 0.082 7.468 1.00 94.25 108 ILE A O 1
ATOM 832 N N . ASP A 1 109 ? -6.122 1.469 8.099 1.00 95.38 109 ASP A N 1
ATOM 833 C CA . ASP A 1 109 ? -5.250 0.476 8.722 1.00 95.38 109 ASP A CA 1
ATOM 834 C C . ASP A 1 109 ? -5.446 0.493 10.240 1.00 95.38 109 ASP A C 1
ATOM 836 O O . ASP A 1 109 ? -5.114 1.475 10.906 1.00 95.38 109 ASP A O 1
ATOM 840 N N . ILE A 1 110 ? -6.060 -0.561 10.781 1.00 94.19 110 ILE A N 1
ATOM 841 C CA . ILE A 1 110 ? -6.472 -0.640 12.188 1.00 94.19 110 ILE A CA 1
ATOM 842 C C . ILE A 1 110 ? -5.509 -1.562 12.935 1.00 94.19 110 ILE A C 1
ATOM 844 O O . ILE A 1 110 ? -5.589 -2.780 12.793 1.00 94.19 110 ILE A O 1
ATOM 848 N N . GLY A 1 111 ? -4.642 -0.980 13.765 1.00 93.62 111 GLY A N 1
ATOM 849 C CA . GLY A 1 111 ? -3.653 -1.710 14.564 1.00 93.62 111 GLY A CA 1
ATOM 850 C C . GLY A 1 111 ? -4.000 -1.705 16.050 1.00 93.62 111 GLY A C 1
ATOM 851 O O . GLY A 1 111 ? -4.282 -0.647 16.614 1.00 93.62 111 GLY A O 1
ATOM 852 N N . GLY A 1 112 ? -3.990 -2.872 16.699 1.00 91.62 112 GLY A N 1
ATOM 853 C CA . GLY A 1 112 ? -4.216 -2.992 18.145 1.00 91.62 112 GLY A CA 1
ATOM 854 C C . GLY A 1 112 ? -2.924 -3.067 18.959 1.00 91.62 112 GLY A C 1
ATOM 855 O O . GLY A 1 112 ? -2.968 -2.920 20.181 1.00 91.62 112 GLY A O 1
ATOM 856 N N . GLU A 1 113 ? -1.787 -3.285 18.303 1.00 92.25 113 GLU A N 1
ATOM 857 C CA . GLU A 1 113 ? -0.459 -3.375 18.902 1.00 92.25 113 GLU A CA 1
ATOM 858 C C . GLU A 1 113 ? 0.439 -2.205 18.469 1.00 92.25 113 GLU A C 1
ATOM 860 O O . GLU A 1 113 ? 0.458 -1.787 17.312 1.00 92.25 113 GLU A O 1
ATOM 865 N N . SER A 1 114 ? 1.206 -1.666 19.418 1.00 90.06 114 SER A N 1
ATOM 866 C CA . SER A 1 114 ? 2.215 -0.64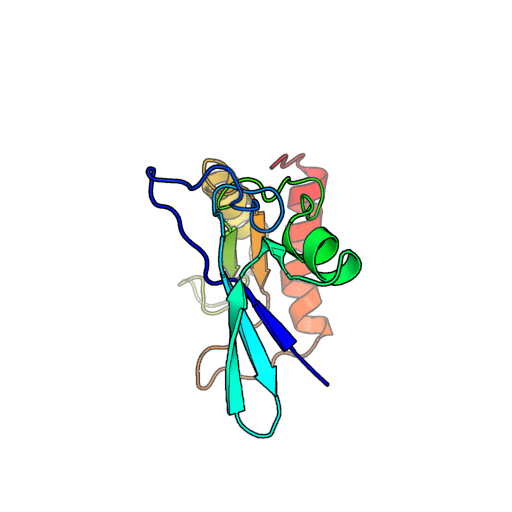5 19.133 1.00 90.06 114 SER A CA 1
ATOM 867 C C . SER A 1 114 ? 3.522 -1.320 18.731 1.00 90.06 114 SER A C 1
ATOM 869 O O . SER A 1 114 ? 4.077 -2.095 19.499 1.00 90.06 114 SER A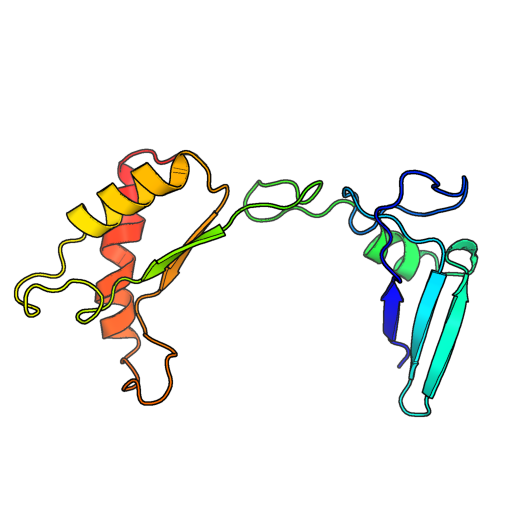 O 1
ATOM 871 N N . THR A 1 115 ? 4.063 -0.969 17.566 1.00 90.75 115 THR A N 1
ATOM 872 C CA . THR A 1 115 ? 5.382 -1.434 17.087 1.00 90.75 115 THR A CA 1
ATOM 873 C C . THR A 1 115 ? 6.492 -0.403 17.325 1.00 90.75 115 THR A C 1
ATOM 875 O O . THR A 1 115 ? 7.569 -0.460 16.726 1.00 90.75 115 THR A O 1
ATOM 878 N N . ARG A 1 116 ? 6.242 0.584 18.196 1.00 90.38 116 ARG A N 1
ATOM 879 C CA . ARG A 1 116 ? 7.236 1.602 18.559 1.00 90.38 116 ARG A CA 1
ATOM 880 C C . ARG A 1 116 ? 8.376 0.974 19.377 1.00 90.38 116 ARG A C 1
ATOM 882 O O . ARG A 1 116 ? 8.132 0.034 20.132 1.00 90.38 116 ARG A O 1
ATOM 889 N N . PRO A 1 117 ? 9.611 1.508 19.298 1.00 92.31 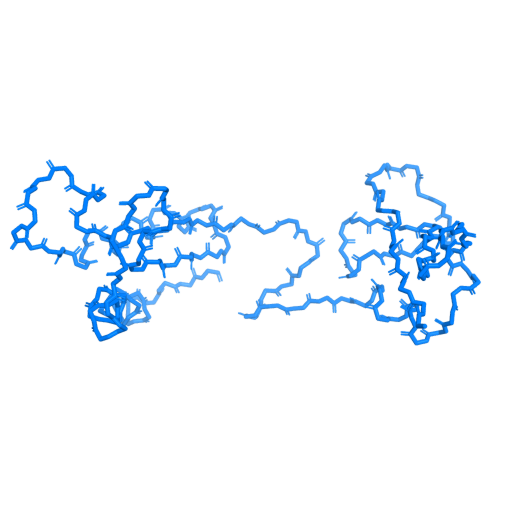117 PRO A N 1
ATOM 890 C CA . PRO A 1 117 ? 10.716 1.023 20.121 1.00 92.31 117 PRO A CA 1
ATOM 891 C C . PRO A 1 117 ? 10.358 1.011 21.614 1.00 92.31 117 PRO A C 1
ATOM 893 O O . PRO A 1 117 ? 9.939 2.031 22.159 1.00 92.31 117 PRO A O 1
ATOM 896 N N . GLY A 1 118 ? 10.538 -0.140 22.266 1.00 88.38 118 GLY A N 1
ATOM 897 C CA . GLY A 1 118 ? 10.238 -0.321 23.690 1.00 88.38 118 GLY A CA 1
ATOM 898 C C . GLY A 1 118 ? 8.768 -0.593 24.024 1.00 88.38 118 GLY A C 1
ATOM 899 O O . GLY A 1 118 ? 8.440 -0.649 25.207 1.00 88.38 118 GLY A O 1
ATOM 900 N N . ALA A 1 119 ? 7.890 -0.766 23.029 1.00 87.69 119 ALA A N 1
ATOM 901 C CA . ALA A 1 119 ? 6.535 -1.247 23.270 1.00 87.69 119 ALA A CA 1
ATOM 902 C C . ALA A 1 119 ? 6.553 -2.685 23.812 1.00 87.69 119 ALA A C 1
ATOM 904 O O . ALA A 1 119 ? 7.358 -3.516 23.386 1.00 87.69 119 ALA A O 1
ATOM 905 N N . THR A 1 120 ? 5.665 -2.966 24.761 1.00 88.75 120 THR A N 1
ATOM 906 C CA . THR A 1 120 ? 5.438 -4.327 25.248 1.00 88.75 120 THR A CA 1
ATOM 907 C C . THR A 1 120 ? 4.623 -5.090 24.213 1.00 88.75 120 THR A C 1
ATOM 909 O O . THR A 1 120 ? 3.604 -4.574 23.752 1.00 88.75 120 THR A O 1
ATOM 912 N N . GLU A 1 121 ? 5.051 -6.311 23.893 1.00 91.62 121 GLU A N 1
ATOM 913 C CA . GLU A 1 121 ? 4.272 -7.224 23.054 1.00 91.62 121 GLU A CA 1
ATOM 914 C C . GLU A 1 121 ? 2.872 -7.434 23.640 1.00 91.62 121 GLU A C 1
ATOM 916 O O . GLU A 1 121 ? 2.692 -7.560 24.858 1.00 91.62 121 GLU A O 1
ATOM 921 N N . VAL A 1 122 ? 1.878 -7.474 22.761 1.00 89.00 122 VAL A N 1
ATOM 922 C CA . VAL A 1 122 ? 0.478 -7.680 23.128 1.00 89.00 122 VAL A CA 1
ATOM 923 C C . VAL A 1 122 ? 0.088 -9.113 22.779 1.00 89.00 122 VAL A C 1
ATOM 925 O O . VAL A 1 122 ? 0.372 -9.609 21.692 1.00 89.00 122 VAL A O 1
ATOM 928 N N . LEU A 1 123 ? -0.587 -9.813 23.695 1.00 94.44 123 LEU A N 1
ATOM 929 C CA . LEU A 1 123 ? -1.102 -11.146 23.381 1.00 94.44 123 LEU A CA 1
ATOM 930 C C . LEU A 1 123 ? -2.170 -11.048 22.282 1.00 94.44 123 LEU A C 1
ATOM 932 O O . LEU A 1 123 ? -3.022 -10.162 22.309 1.00 94.44 123 LEU A O 1
ATOM 936 N N . ALA A 1 124 ? -2.196 -12.007 21.354 1.00 95.69 124 ALA A N 1
ATOM 937 C CA . ALA A 1 124 ? -3.111 -11.970 20.208 1.00 95.69 124 ALA A CA 1
ATOM 938 C C . ALA A 1 124 ? -4.595 -11.806 20.600 1.00 95.69 124 ALA A C 1
ATOM 940 O O . ALA A 1 124 ? -5.345 -11.092 19.940 1.00 95.69 124 ALA A O 1
ATOM 941 N N . ASN A 1 125 ? -5.042 -12.438 21.691 1.00 94.62 125 ASN A N 1
ATOM 942 C CA . ASN A 1 125 ? -6.414 -12.293 22.189 1.00 94.62 125 ASN A CA 1
ATOM 943 C C . ASN A 1 125 ? -6.720 -10.870 22.683 1.00 94.62 125 ASN A C 1
ATOM 945 O O . ASN A 1 125 ? -7.848 -10.401 22.541 1.00 94.62 125 ASN A O 1
ATOM 949 N N . GLU A 1 126 ? -5.731 -10.194 23.255 1.00 90.62 126 GLU A N 1
ATOM 950 C CA . GLU A 1 126 ? -5.848 -8.809 23.688 1.00 90.62 126 GLU A CA 1
ATOM 951 C C . GLU A 1 126 ? -5.889 -7.864 22.484 1.00 90.62 126 GLU A C 1
ATOM 953 O O . GLU A 1 126 ? -6.758 -6.995 22.430 1.00 90.62 126 GLU A O 1
ATOM 958 N N . GLU A 1 127 ? -5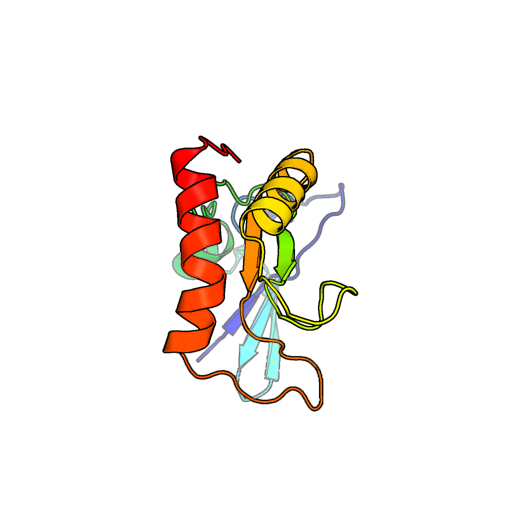.033 -8.073 21.480 1.00 93.00 127 GLU A N 1
ATOM 959 C CA . GLU A 1 127 ? -5.062 -7.282 20.247 1.00 93.00 127 GLU A CA 1
ATOM 960 C C . GLU A 1 127 ? -6.400 -7.432 19.503 1.00 93.00 127 GLU A C 1
ATOM 962 O O . GLU A 1 127 ? -7.015 -6.437 19.111 1.00 93.00 127 GLU A O 1
ATOM 967 N N . ILE A 1 128 ? -6.912 -8.662 19.385 1.00 94.06 128 ILE A N 1
ATOM 968 C CA . ILE A 1 128 ? -8.243 -8.938 18.822 1.00 94.06 128 ILE A CA 1
ATOM 969 C C . ILE A 1 128 ? -9.330 -8.220 19.631 1.00 94.06 128 ILE A C 1
ATOM 971 O O . ILE A 1 128 ? -10.240 -7.629 19.050 1.00 94.06 128 ILE A O 1
ATOM 975 N N . GLY A 1 129 ? -9.234 -8.234 20.965 1.00 91.25 129 GLY A N 1
ATOM 976 C CA . GLY A 1 129 ? -10.161 -7.522 21.847 1.00 91.25 129 GLY A CA 1
ATOM 977 C C . GLY A 1 129 ? -10.180 -6.007 21.616 1.00 91.25 129 GLY A C 1
ATOM 978 O O . GLY A 1 129 ? -11.219 -5.376 21.810 1.00 91.25 129 GLY A O 1
ATOM 979 N N . ARG A 1 130 ? -9.064 -5.430 21.154 1.00 89.19 130 ARG A N 1
ATOM 980 C CA . ARG A 1 130 ? -8.953 -4.012 20.784 1.00 89.19 130 ARG A CA 1
ATOM 981 C C . ARG A 1 130 ? -9.544 -3.736 19.397 1.00 89.19 130 ARG A C 1
ATOM 983 O O . ARG A 1 130 ? -10.329 -2.803 19.243 1.00 89.19 130 ARG A O 1
ATOM 990 N N . THR A 1 131 ? -9.196 -4.534 18.388 1.00 93.12 131 THR A N 1
ATOM 991 C CA . THR A 1 131 ? -9.504 -4.231 16.975 1.00 93.12 131 THR A CA 1
ATOM 992 C C . THR A 1 131 ? -10.870 -4.738 16.513 1.00 93.12 131 THR A C 1
ATOM 994 O O . THR A 1 131 ? -11.578 -4.027 15.795 1.00 93.12 131 THR A O 1
ATOM 997 N N . ALA A 1 132 ? -11.289 -5.935 16.936 1.00 94.25 132 ALA A N 1
ATOM 998 C CA . ALA A 1 132 ? -12.505 -6.571 16.432 1.00 94.25 132 ALA A CA 1
ATOM 999 C C . ALA A 1 132 ? -13.787 -5.750 16.682 1.00 94.25 132 ALA A C 1
ATOM 1001 O O . ALA A 1 132 ? -14.588 -5.637 15.748 1.00 94.25 132 ALA A O 1
ATOM 1002 N N . PRO A 1 133 ? -13.999 -5.117 17.858 1.00 91.94 133 PRO A N 1
ATOM 1003 C CA . PRO A 1 133 ? -15.174 -4.271 18.078 1.00 91.94 133 PRO A CA 1
ATOM 1004 C C . PRO A 1 133 ? -15.226 -3.058 17.140 1.00 91.94 133 PRO A C 1
ATOM 1006 O O . PRO A 1 133 ? -16.296 -2.712 16.642 1.00 91.94 133 PRO A O 1
ATOM 1009 N N . VAL A 1 134 ? -14.073 -2.439 16.857 1.00 91.75 134 VAL A N 1
ATOM 1010 C CA . VAL A 1 134 ? -13.968 -1.291 15.941 1.00 91.75 134 VAL A CA 1
ATOM 1011 C C . VAL A 1 134 ? -14.307 -1.723 14.517 1.00 91.75 134 VAL A C 1
ATOM 1013 O O . VAL A 1 134 ? -15.166 -1.115 13.879 1.00 91.75 134 VAL A O 1
ATOM 1016 N N . ILE A 1 135 ? -13.697 -2.813 14.038 1.00 93.81 135 ILE A N 1
ATOM 1017 C CA . ILE A 1 135 ? -13.959 -3.368 12.702 1.00 93.81 135 ILE A CA 1
ATOM 1018 C C . ILE A 1 135 ? -15.445 -3.721 12.551 1.00 93.81 135 ILE A C 1
ATOM 1020 O O . ILE A 1 135 ? -16.075 -3.337 11.564 1.00 93.81 135 ILE A O 1
ATOM 1024 N N . ALA A 1 136 ? -16.029 -4.409 13.537 1.00 93.81 136 ALA A N 1
ATOM 1025 C CA . ALA A 1 136 ? -17.438 -4.792 13.517 1.00 93.81 136 ALA A CA 1
ATOM 1026 C C . ALA A 1 136 ? -18.368 -3.569 13.457 1.00 93.81 136 ALA A C 1
ATOM 1028 O O . ALA A 1 136 ? -19.295 -3.542 12.644 1.00 93.81 136 ALA A O 1
ATOM 1029 N N . ALA A 1 137 ? -18.099 -2.538 14.262 1.00 92.12 137 ALA A N 1
ATOM 1030 C CA . ALA A 1 137 ? -18.893 -1.312 14.284 1.00 92.12 137 ALA A CA 1
ATOM 1031 C C . ALA A 1 137 ? -18.800 -0.520 12.967 1.00 92.12 137 ALA A C 1
ATOM 1033 O O . ALA A 1 137 ? -19.814 -0.009 12.488 1.00 92.12 137 ALA A O 1
ATOM 1034 N N . LEU A 1 138 ? -17.618 -0.449 12.344 1.00 91.88 138 LEU A N 1
ATOM 1035 C CA . LEU A 1 138 ? -17.440 0.208 11.043 1.00 91.88 138 LEU A CA 1
ATOM 1036 C C . LEU A 1 138 ? -18.189 -0.519 9.925 1.00 91.88 138 LEU A C 1
ATOM 1038 O O . LEU A 1 138 ? -18.874 0.124 9.128 1.00 91.88 138 LEU A O 1
ATOM 1042 N N . ARG A 1 139 ? -18.121 -1.855 9.909 1.00 91.94 139 ARG A N 1
ATOM 1043 C CA . ARG A 1 139 ? -18.849 -2.685 8.939 1.00 91.94 139 ARG A CA 1
ATOM 1044 C C . ARG A 1 139 ? -20.362 -2.568 9.114 1.00 91.94 139 ARG A C 1
ATOM 1046 O O . ARG A 1 139 ? -21.067 -2.379 8.129 1.00 91.94 139 ARG A O 1
ATOM 1053 N N . ALA A 1 140 ? -20.865 -2.642 10.347 1.00 92.00 140 ALA A N 1
ATOM 1054 C CA . ALA A 1 140 ? -22.296 -2.508 10.633 1.00 92.00 140 ALA A CA 1
ATOM 1055 C C . ALA A 1 140 ? -22.825 -1.097 10.334 1.00 92.00 140 ALA A C 1
ATOM 1057 O O . ALA A 1 140 ? -23.953 -0.931 9.882 1.00 92.00 140 ALA A O 1
ATOM 1058 N N . GLY A 1 141 ? -21.999 -0.077 10.566 1.00 87.12 141 GLY A N 1
ATOM 1059 C CA . GLY A 1 141 ? -22.333 1.319 10.326 1.00 87.12 141 GLY A CA 1
ATOM 1060 C C . GLY A 1 141 ? -22.118 1.794 8.888 1.00 87.12 141 GLY A C 1
ATOM 1061 O O . GLY A 1 141 ? -22.063 3.012 8.695 1.00 87.12 141 GLY A O 1
ATOM 1062 N N . GLY A 1 142 ? -21.944 0.873 7.931 1.00 84.38 142 GLY A N 1
ATOM 1063 C CA . GLY A 1 142 ? -21.906 1.153 6.496 1.00 84.38 142 GLY A CA 1
ATOM 1064 C C . GLY A 1 142 ? -20.803 2.114 6.069 1.00 84.38 142 GLY A C 1
ATOM 1065 O O . GLY A 1 142 ? -21.056 2.966 5.223 1.00 84.38 142 GLY A O 1
ATOM 1066 N N . LEU A 1 143 ? -19.617 2.046 6.687 1.00 80.50 143 LEU A N 1
ATOM 1067 C CA . LEU A 1 143 ? -18.475 2.786 6.157 1.00 80.50 143 LEU A CA 1
ATOM 1068 C C . LEU A 1 143 ? -18.112 2.195 4.787 1.00 80.50 143 LEU A C 1
ATOM 1070 O O . LEU A 1 143 ? -17.571 1.090 4.725 1.00 80.50 143 LEU A O 1
ATOM 1074 N N . ASP A 1 144 ? -18.447 2.928 3.731 1.00 71.44 144 ASP A N 1
ATOM 1075 C CA . ASP A 1 144 ? -18.010 2.659 2.364 1.00 71.44 144 ASP A CA 1
ATOM 1076 C C . ASP A 1 144 ? -16.776 3.528 2.093 1.00 71.44 144 ASP A C 1
ATOM 1078 O O . ASP A 1 144 ? -16.798 4.730 2.381 1.00 71.44 144 ASP A O 1
ATOM 1082 N N . LEU A 1 145 ? -15.700 2.894 1.624 1.00 67.62 145 LEU A N 1
ATOM 1083 C CA . LEU A 1 145 ? -14.431 3.517 1.237 1.00 67.62 145 LEU A CA 1
ATOM 1084 C C . LEU A 1 145 ? -14.224 3.328 -0.266 1.00 67.62 145 LEU A C 1
ATOM 1086 O O . LEU A 1 145 ? -14.489 2.199 -0.742 1.00 67.62 145 LEU A O 1
#

Radius of gyration: 21.34 Å; chains: 1; bounding box: 49×30×59 Å

pLDDT: mean 89.37, std 12.99, range [40.22, 98.31]

Foldseek 3Di:
DKDKAFPWDQDPPDDPPWAAFQQANTTGQWIWTDDPVGIDIDGLVPDDPVVNCVGRHWDDDPNDTVRDDFAEAEQEQEQVVDPDHRPDSPLVVSLVVVLVCLVRGPHYHYWDADPDPPGDDDDPVNRCVRGVSNVVCCVVVPDDD

Sequence (145 aa):
MEYFRPIAMTDPARPADALPLAGGWCWFDQVEVLTRDGARLLPARDLPPEVRDRLSSPRHFGGLTLDQPRIMGILNVTPDSFSDGGLFLRPEAAVMQARVMAAGADIIDIGGESTRPGATEVLANEEIGRTAPVIAALRAGGLDL